Protein AF-A0A442BG84-F1 (afdb_monomer)

pLDDT: mean 84.51, std 11.94, range [45.62, 96.44]

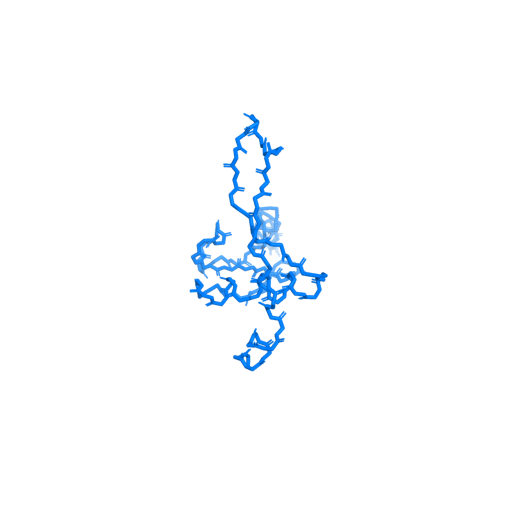Sequence (93 aa):
MNDLLQNSTMMSLGFDYLGPNQTKRMVLRPRSLFDLMCAEVALAADVDAALTSCENCSKLFYTGHLTGRRSTARYCSDRCRAAANRRLSGGGR

Nearest PDB structures (foldseek):
  7dd5-assembly1_A  TM=4.378E-01  e=8.026E+00  Gallus gallus
  8ugj-assembly1_3Q  TM=3.438E-01  e=3.503E+00  Sus scrofa

Foldseek 3Di:
DVVCLVVQQPWDWDWDQCPVVSDIDIDTHHPDPSNVVSVVVVVCVVQVWDWDAAPQPRDIDTEGPPRPHHNPDRHPDPVSVVVVVCVVVVPPD

Mean predicted aligned error: 8.51 Å

Secondary structure (DSSP, 8-state):
-HHHHHHH--EEEEEESSSGGG--EEEEEESSHHHHHHHHHHHHHHTTPEEEE-TTT--EEEEBTTTTB-TT---SSHHHHHHHHHHHHH---

Radius of gyration: 19.1 Å; Cα contacts (8 Å, |Δi|>4): 118; chains: 1; bounding box: 49×33×45 Å

Structure (mmCIF, N/CA/C/O backbone):
data_AF-A0A442BG84-F1
#
_entry.id   AF-A0A442BG84-F1
#
loop_
_atom_site.group_PDB
_atom_site.id
_atom_site.type_symbol
_atom_site.label_atom_id
_atom_site.label_alt_id
_atom_site.label_comp_id
_atom_site.label_asym_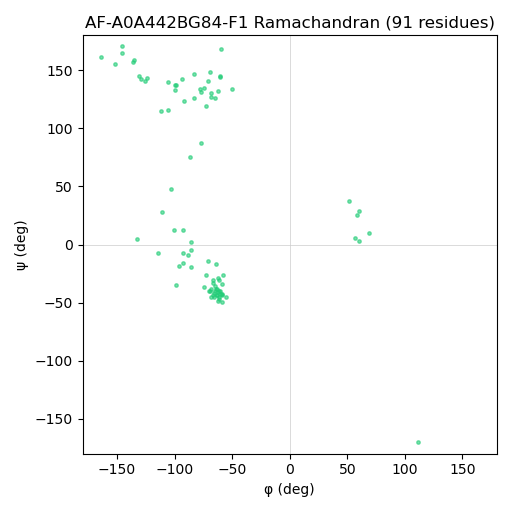id
_atom_site.label_entity_id
_atom_site.label_seq_id
_atom_site.pdbx_PDB_ins_code
_atom_site.Cartn_x
_atom_site.Cartn_y
_atom_site.Cartn_z
_atom_site.occupancy
_atom_site.B_iso_or_equiv
_atom_site.auth_seq_id
_atom_site.auth_comp_id
_atom_site.auth_asym_id
_atom_site.auth_atom_id
_atom_site.pdbx_PDB_model_num
ATOM 1 N N . MET A 1 1 ? -11.696 -12.723 -1.957 1.00 53.31 1 MET A N 1
ATOM 2 C CA . MET A 1 1 ? -11.206 -11.484 -1.304 1.00 53.31 1 MET A CA 1
ATOM 3 C C . MET A 1 1 ? -12.321 -10.801 -0.517 1.00 53.31 1 MET A C 1
ATOM 5 O O . MET A 1 1 ? -12.091 -10.495 0.643 1.00 53.31 1 MET A O 1
ATOM 9 N N . ASN A 1 2 ? -13.530 -10.673 -1.083 1.00 56.09 2 ASN A N 1
ATOM 10 C CA . ASN A 1 2 ? -14.705 -10.148 -0.369 1.00 56.09 2 ASN A CA 1
ATOM 11 C C . ASN A 1 2 ? -15.044 -10.901 0.934 1.00 56.09 2 ASN A C 1
ATOM 13 O O . ASN A 1 2 ? -15.197 -10.256 1.964 1.00 56.09 2 ASN A O 1
ATOM 17 N N . ASP A 1 3 ? -15.045 -12.239 0.941 1.00 57.41 3 ASP A N 1
ATOM 18 C CA . ASP A 1 3 ? -15.417 -13.013 2.147 1.00 57.41 3 ASP A CA 1
ATOM 19 C C . ASP A 1 3 ? -14.427 -12.869 3.319 1.00 57.41 3 ASP A C 1
ATOM 21 O O . ASP A 1 3 ? -14.813 -12.912 4.487 1.00 57.41 3 ASP A O 1
ATOM 25 N N . LEU A 1 4 ? -13.138 -12.660 3.020 1.00 57.38 4 LEU A N 1
ATOM 26 C CA . LEU A 1 4 ? -12.110 -12.410 4.038 1.00 57.38 4 LEU A CA 1
ATOM 27 C C . LEU A 1 4 ? -12.297 -11.034 4.682 1.00 57.38 4 LEU A C 1
ATOM 29 O O . LEU A 1 4 ? -12.151 -10.904 5.894 1.00 57.38 4 LEU A O 1
ATOM 33 N N . LEU A 1 5 ? -12.652 -10.017 3.896 1.00 57.91 5 LEU A N 1
ATOM 34 C CA . LEU A 1 5 ? -12.880 -8.667 4.408 1.00 57.91 5 LEU A CA 1
ATOM 35 C C . LEU A 1 5 ? -14.209 -8.553 5.164 1.00 57.91 5 LEU A C 1
ATOM 37 O O . LEU A 1 5 ? -14.249 -7.885 6.196 1.00 57.91 5 LEU A O 1
ATOM 41 N N . GLN A 1 6 ? -15.256 -9.252 4.715 1.00 61.16 6 GLN A N 1
ATOM 42 C CA . GLN A 1 6 ? -16.577 -9.240 5.353 1.00 61.16 6 GLN A CA 1
ATOM 43 C C . GLN A 1 6 ? -16.569 -9.837 6.767 1.00 61.16 6 GLN A C 1
ATOM 45 O O . GLN A 1 6 ? -17.251 -9.319 7.646 1.00 61.16 6 GLN A O 1
ATOM 50 N N . ASN A 1 7 ? -15.760 -10.872 7.017 1.00 56.44 7 ASN A N 1
ATOM 51 C CA . ASN A 1 7 ? -15.710 -11.536 8.325 1.00 56.44 7 ASN A CA 1
ATOM 52 C C . ASN A 1 7 ? -14.631 -10.983 9.276 1.00 56.44 7 ASN A C 1
ATOM 54 O O . ASN A 1 7 ? -14.692 -11.240 10.478 1.00 56.44 7 ASN A O 1
ATOM 58 N N . SER A 1 8 ? -13.651 -10.224 8.767 1.00 57.78 8 SER A N 1
ATOM 59 C CA . SER A 1 8 ? -12.431 -9.876 9.525 1.00 57.78 8 SER A CA 1
ATOM 60 C C . SER A 1 8 ? -12.273 -8.390 9.854 1.00 57.78 8 SER A C 1
ATOM 62 O O . SER A 1 8 ? -11.367 -8.024 10.596 1.00 57.78 8 SER A O 1
ATOM 64 N N . THR A 1 9 ? -13.132 -7.507 9.338 1.00 63.19 9 THR A N 1
ATOM 65 C CA . THR A 1 9 ? -13.009 -6.050 9.545 1.00 63.19 9 THR A CA 1
ATOM 66 C C . THR A 1 9 ? -13.999 -5.511 10.576 1.00 63.19 9 THR A C 1
ATOM 68 O O . THR A 1 9 ? -14.649 -4.487 10.384 1.00 63.19 9 THR A O 1
ATOM 71 N N . MET A 1 10 ? -14.111 -6.163 11.732 1.00 70.31 10 MET A N 1
ATOM 72 C CA . MET A 1 10 ? -14.831 -5.555 12.856 1.00 70.31 10 MET A CA 1
ATOM 73 C C . MET A 1 10 ? -13.928 -4.500 13.513 1.00 70.31 10 MET A C 1
ATOM 75 O O . MET A 1 10 ? -13.183 -4.763 14.460 1.00 70.31 10 MET A O 1
ATOM 79 N N . MET A 1 11 ? -14.005 -3.288 12.979 1.00 81.12 11 MET A N 1
ATOM 80 C CA . MET A 1 11 ? -13.443 -2.081 13.574 1.00 81.12 11 MET A CA 1
ATOM 81 C C . MET A 1 11 ? -14.517 -1.381 14.405 1.00 81.12 11 MET A C 1
ATOM 83 O O . MET A 1 11 ? -15.685 -1.350 14.021 1.00 81.12 11 MET A O 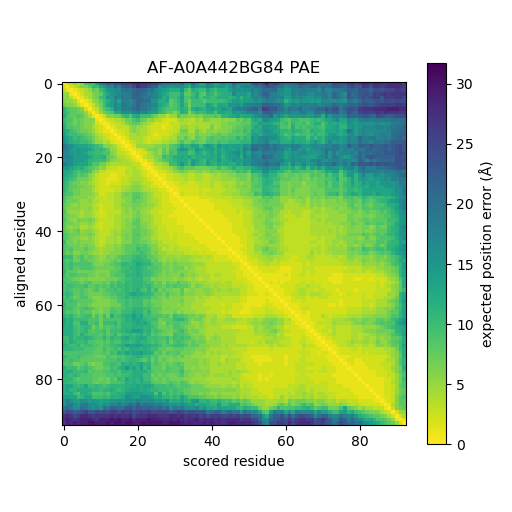1
ATOM 87 N N . SER A 1 12 ? -14.137 -0.813 15.548 1.00 85.81 12 SER A N 1
ATOM 88 C CA . SER A 1 12 ? -15.045 0.006 16.350 1.00 85.81 12 SER A CA 1
ATOM 89 C C . SER A 1 12 ? -14.809 1.487 16.086 1.00 85.81 12 SER A C 1
ATOM 91 O O . SER A 1 12 ? -13.673 1.957 15.996 1.00 85.81 12 SER A O 1
ATOM 93 N N . LEU A 1 13 ? -15.901 2.238 15.967 1.00 87.06 13 LEU A N 1
ATOM 94 C CA . LEU A 1 13 ? -15.840 3.690 15.943 1.00 87.06 13 LEU A CA 1
ATOM 95 C C . LEU A 1 13 ? -15.570 4.193 17.364 1.00 87.06 13 LEU A C 1
ATOM 97 O O . LEU A 1 13 ? -16.205 3.754 18.322 1.00 87.06 13 LEU A O 1
ATOM 101 N N . GLY A 1 14 ? -14.650 5.136 17.510 1.00 87.31 14 GLY A N 1
ATOM 102 C CA . GLY A 1 14 ? -14.391 5.791 18.781 1.00 87.31 14 GLY A CA 1
ATOM 103 C C . GLY A 1 14 ? -13.997 7.244 18.597 1.00 87.31 14 GLY A C 1
ATOM 104 O O . GLY A 1 14 ? -13.729 7.705 17.491 1.00 87.31 14 GLY A O 1
ATOM 105 N N . PHE A 1 15 ? -13.925 7.964 19.710 1.00 87.62 15 PHE A N 1
ATOM 106 C CA . PHE A 1 15 ? -13.344 9.297 19.743 1.00 87.62 15 PHE A CA 1
ATOM 107 C C . PHE A 1 15 ? -11.977 9.237 20.417 1.00 87.62 15 PHE A C 1
ATOM 109 O O . PHE A 1 15 ? -11.758 8.490 21.378 1.00 87.62 15 PHE A O 1
ATOM 116 N N . ASP A 1 16 ? -11.041 9.991 19.865 1.00 85.94 16 ASP A N 1
ATOM 117 C CA . ASP A 1 16 ? -9.763 10.298 20.477 1.00 85.94 16 ASP A CA 1
ATOM 118 C C . ASP A 1 16 ? -9.758 11.788 20.823 1.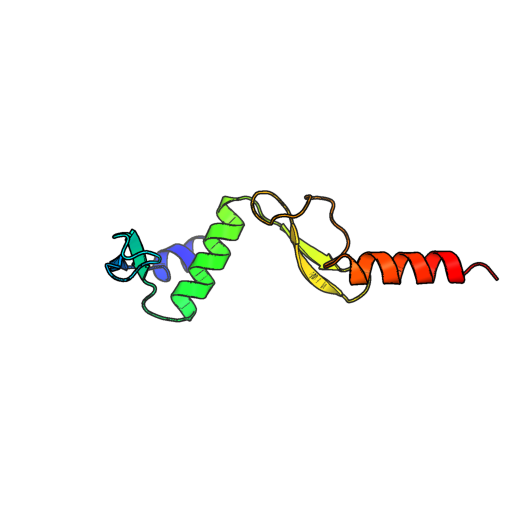00 85.94 16 ASP A C 1
ATOM 120 O O . ASP A 1 16 ? -9.866 12.653 19.952 1.00 85.94 16 ASP A O 1
ATOM 124 N N . TYR A 1 17 ? -9.706 12.060 22.123 1.00 84.06 17 TYR A N 1
ATOM 125 C CA . TYR A 1 17 ? -9.735 13.404 22.697 1.00 84.06 17 TYR A CA 1
ATOM 126 C C . TYR A 1 17 ? -8.326 13.970 22.915 1.00 84.06 17 TYR A C 1
ATOM 128 O O . TYR A 1 17 ? -8.189 15.138 23.267 1.00 84.06 17 TYR A O 1
ATOM 136 N N . LEU A 1 18 ? -7.289 13.152 22.704 1.00 84.19 18 LEU A N 1
ATOM 137 C CA . LEU A 1 18 ? -5.880 13.506 22.876 1.00 84.19 18 LEU A CA 1
ATOM 138 C C . LEU A 1 18 ? -5.152 13.556 21.524 1.00 84.19 18 LEU A C 1
ATOM 140 O O . LEU A 1 18 ? -3.945 13.323 21.448 1.00 84.19 18 LEU A O 1
ATOM 144 N N . GLY A 1 19 ? -5.884 13.854 20.446 1.00 77.12 19 GL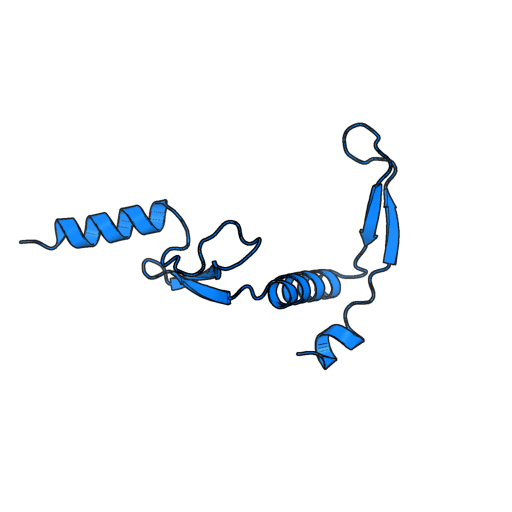Y A N 1
ATOM 145 C CA . GLY A 1 19 ? -5.296 14.058 19.128 1.00 77.12 19 GLY A CA 1
ATOM 146 C C . GLY A 1 19 ? -4.275 15.210 19.116 1.00 77.12 19 GLY A C 1
ATOM 147 O O . GLY A 1 19 ? -4.201 15.999 20.066 1.00 77.12 19 GLY A O 1
ATOM 148 N N . PRO A 1 20 ? -3.490 15.358 18.033 1.00 79.25 20 PRO A N 1
ATOM 149 C CA . PRO A 1 20 ? -2.573 16.486 17.874 1.00 79.25 20 PRO A CA 1
ATOM 150 C C . PRO A 1 20 ? -3.299 17.816 18.132 1.00 79.25 20 PRO A C 1
ATOM 152 O O . PRO A 1 20 ? -4.416 18.017 17.651 1.00 79.25 20 PRO A O 1
ATOM 155 N N . ASN A 1 21 ? -2.691 18.708 18.916 1.00 83.88 21 ASN A N 1
ATOM 156 C CA . ASN A 1 21 ? -3.274 19.992 19.338 1.00 83.88 21 ASN A CA 1
ATOM 157 C C . ASN A 1 21 ? -4.584 19.883 20.151 1.00 83.88 21 ASN A C 1
ATOM 159 O O . ASN A 1 21 ? -5.411 20.787 20.084 1.00 83.88 21 ASN A O 1
ATOM 163 N N . GLN A 1 22 ? -4.793 18.789 20.900 1.00 82.38 22 GLN A N 1
ATOM 164 C CA . GLN A 1 22 ? -6.017 18.538 21.689 1.00 82.38 22 GLN A CA 1
ATOM 165 C C . GLN A 1 22 ? -7.303 18.535 20.848 1.00 82.38 22 GLN A C 1
ATOM 167 O O . GLN A 1 22 ? -8.404 18.809 21.331 1.00 82.38 22 GLN A O 1
ATOM 172 N N . THR A 1 23 ? -7.175 18.225 19.560 1.00 84.69 23 THR A N 1
ATOM 173 C CA . THR A 1 23 ? -8.327 18.155 18.668 1.00 84.69 23 THR A CA 1
ATOM 174 C C . THR A 1 23 ? -9.084 16.851 18.899 1.00 84.69 23 THR A C 1
ATOM 176 O O . THR A 1 23 ? -8.504 15.762 18.941 1.00 84.69 23 THR A O 1
ATOM 179 N N . LYS A 1 24 ? -10.408 16.959 19.057 1.00 85.94 24 LYS A N 1
ATOM 180 C CA . LYS A 1 24 ? -11.297 15.797 19.128 1.00 85.94 24 LYS A CA 1
ATOM 181 C C . LYS A 1 24 ? -11.406 15.204 17.731 1.00 85.94 24 LYS A C 1
ATOM 183 O O . LYS A 1 24 ? -11.881 15.879 16.820 1.00 85.94 24 LYS A O 1
ATOM 188 N N . ARG A 1 25 ? -10.996 13.950 17.563 1.00 88.62 25 ARG A N 1
ATOM 189 C CA . ARG A 1 25 ? -11.083 13.245 16.280 1.00 88.62 25 ARG A CA 1
ATOM 190 C C . ARG A 1 25 ? -11.860 11.948 16.420 1.00 88.62 25 ARG A C 1
ATOM 192 O O . ARG A 1 25 ? -11.759 11.248 17.425 1.00 88.62 25 ARG A O 1
ATOM 199 N N . MET A 1 26 ? -12.631 11.631 15.391 1.00 89.12 26 MET A N 1
ATOM 200 C CA . MET A 1 26 ? -13.225 10.313 15.230 1.00 89.12 26 MET A CA 1
ATOM 201 C C . MET A 1 26 ? -12.145 9.363 14.704 1.00 89.12 26 MET A C 1
ATOM 203 O O . MET A 1 26 ? -11.391 9.721 13.801 1.00 89.12 26 MET A O 1
ATOM 207 N N . VAL A 1 27 ? -12.039 8.178 15.297 1.00 88.88 27 VAL A N 1
ATOM 208 C CA . VAL A 1 27 ? -11.050 7.159 14.937 1.00 88.88 27 VAL A CA 1
ATOM 209 C C . VAL A 1 27 ? -11.729 5.810 14.750 1.00 88.88 27 VAL A C 1
ATOM 211 O O . VAL A 1 27 ? -12.666 5.470 15.472 1.00 88.88 27 VAL A O 1
ATOM 214 N N . LEU A 1 28 ? -11.221 5.027 13.803 1.00 87.94 28 LEU A N 1
ATOM 215 C CA . LEU A 1 28 ? -11.522 3.605 13.685 1.00 87.94 28 LEU A CA 1
ATOM 216 C C . LEU A 1 28 ? -10.463 2.830 14.464 1.00 87.94 28 LEU A C 1
ATOM 218 O O . LEU A 1 28 ? -9.266 2.996 14.225 1.00 87.94 28 LEU A O 1
ATOM 222 N N . ARG A 1 29 ? -10.897 2.014 15.426 1.00 88.12 29 ARG A N 1
ATOM 223 C CA . ARG A 1 29 ? -10.011 1.172 16.229 1.00 88.12 29 ARG A CA 1
ATOM 224 C C . ARG A 1 29 ? -10.136 -0.286 15.778 1.00 88.12 29 ARG A C 1
ATOM 226 O O . ARG A 1 29 ? -11.211 -0.870 15.934 1.00 88.12 29 ARG A O 1
ATOM 233 N N . PRO A 1 30 ? -9.066 -0.891 15.234 1.00 89.12 30 PRO A N 1
ATOM 234 C CA . PRO A 1 30 ? -9.036 -2.329 15.004 1.00 89.12 30 PRO A CA 1
ATOM 235 C C . PRO A 1 30 ? -8.965 -3.059 16.350 1.00 89.12 30 PRO A C 1
ATOM 237 O O . PRO A 1 30 ? -8.385 -2.548 17.311 1.00 89.12 30 PRO A O 1
ATOM 240 N N . ARG A 1 31 ? -9.542 -4.262 16.437 1.00 88.31 31 ARG A N 1
ATOM 241 C CA . ARG A 1 31 ? -9.490 -5.072 17.670 1.00 88.31 31 ARG A CA 1
ATOM 242 C C . ARG A 1 31 ? -8.229 -5.926 17.751 1.00 88.31 31 ARG A C 1
ATOM 244 O O . ARG A 1 31 ? -7.856 -6.369 18.83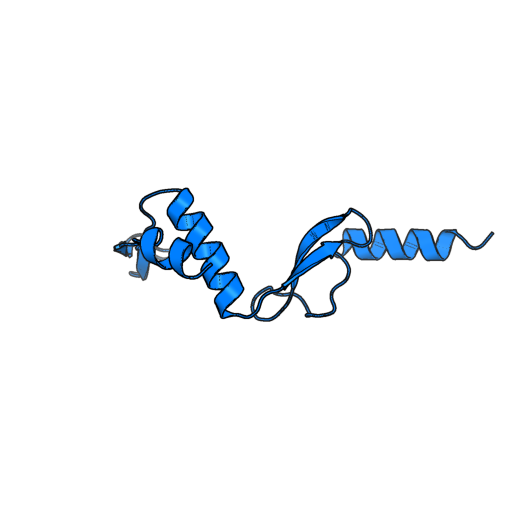3 1.00 88.31 31 ARG A O 1
ATOM 251 N N . SER A 1 32 ? -7.574 -6.146 16.615 1.00 87.19 32 SER A N 1
ATOM 252 C CA . SER A 1 32 ? -6.351 -6.928 16.499 1.00 87.19 32 SER A CA 1
ATOM 253 C C . SER A 1 32 ? -5.434 -6.355 15.413 1.00 87.19 32 SER A C 1
ATOM 255 O O . SER A 1 32 ? -5.865 -5.584 14.554 1.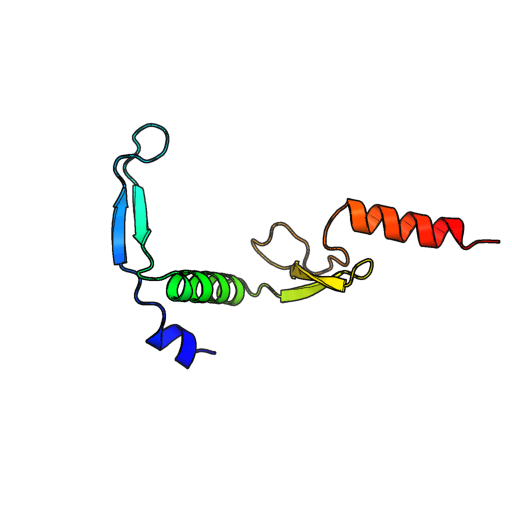00 87.19 32 SER A O 1
ATOM 257 N N . LEU A 1 33 ? -4.162 -6.765 15.416 1.00 89.25 33 LEU A N 1
ATOM 258 C CA . LEU A 1 33 ? -3.241 -6.464 14.312 1.00 89.25 33 LEU A CA 1
ATOM 259 C C . LEU A 1 33 ? -3.712 -7.079 12.989 1.00 89.25 33 LEU A C 1
ATOM 261 O O . LEU A 1 33 ? -3.468 -6.516 11.927 1.00 89.25 33 LEU A O 1
ATOM 265 N N . PHE A 1 34 ? -4.401 -8.218 13.047 1.00 87.56 34 PHE A N 1
ATOM 266 C CA . PHE A 1 34 ? -4.941 -8.870 11.862 1.00 87.56 34 PHE A CA 1
ATOM 267 C C . PHE A 1 34 ? -6.053 -8.033 11.216 1.00 87.56 34 PHE A C 1
ATOM 269 O O . PHE A 1 34 ? -6.029 -7.824 10.004 1.00 87.56 34 PHE A O 1
ATOM 276 N N . ASP A 1 35 ? -6.961 -7.477 12.024 1.00 85.75 35 ASP A N 1
ATOM 277 C CA . ASP A 1 35 ? -8.030 -6.583 11.560 1.00 85.75 35 ASP A CA 1
ATOM 278 C C . ASP A 1 35 ? -7.429 -5.333 10.896 1.00 85.75 35 ASP A C 1
ATOM 280 O O . ASP A 1 35 ? -7.911 -4.891 9.853 1.00 85.75 35 ASP A O 1
ATOM 284 N N . LEU A 1 36 ? -6.344 -4.791 11.471 1.00 88.06 36 LEU A N 1
ATOM 285 C CA . LEU A 1 36 ? -5.618 -3.654 10.901 1.00 88.06 36 LEU A CA 1
ATOM 286 C C . LEU A 1 36 ? -5.022 -3.997 9.528 1.00 88.06 36 LEU A C 1
ATOM 288 O O . LEU A 1 36 ? -5.235 -3.252 8.577 1.00 88.06 36 LEU A O 1
ATOM 292 N N . MET A 1 37 ? -4.326 -5.131 9.398 1.00 89.25 37 MET A N 1
ATOM 293 C CA . MET A 1 37 ? -3.758 -5.556 8.111 1.00 89.25 37 MET A CA 1
ATOM 294 C C . MET A 1 37 ? -4.845 -5.783 7.053 1.00 89.25 37 MET A C 1
ATOM 296 O O . MET A 1 37 ? -4.679 -5.391 5.899 1.00 89.25 37 MET A O 1
ATOM 300 N N . CYS A 1 38 ? -5.980 -6.377 7.434 1.00 88.06 38 CYS A N 1
ATOM 301 C CA . CYS A 1 38 ? -7.116 -6.545 6.527 1.00 88.06 38 CYS A CA 1
ATOM 302 C C . CYS A 1 38 ? -7.669 -5.191 6.063 1.00 88.06 38 CYS A C 1
ATOM 304 O O . CYS A 1 38 ? -7.971 -5.030 4.881 1.00 88.06 38 CYS A O 1
ATOM 306 N N . ALA A 1 39 ? -7.765 -4.214 6.969 1.00 85.94 39 ALA A N 1
ATOM 307 C CA . ALA A 1 39 ? -8.200 -2.860 6.643 1.00 85.94 39 ALA A CA 1
ATOM 308 C C . ALA A 1 39 ? -7.241 -2.165 5.664 1.00 85.94 39 ALA A C 1
ATOM 310 O O . ALA A 1 39 ? -7.696 -1.560 4.698 1.00 85.94 39 ALA A O 1
ATOM 311 N N . GLU A 1 40 ? -5.925 -2.286 5.860 1.00 86.81 40 GLU A N 1
ATOM 312 C CA . GLU A 1 40 ? -4.926 -1.729 4.936 1.00 86.81 40 GLU A CA 1
ATOM 313 C C . GLU A 1 40 ? -5.058 -2.315 3.524 1.00 86.81 40 GLU A C 1
ATOM 315 O O . GLU A 1 40 ? -5.019 -1.580 2.537 1.00 86.81 40 GLU A O 1
ATOM 320 N N . VAL A 1 41 ? -5.266 -3.631 3.421 1.00 86.25 41 VAL A N 1
ATOM 321 C CA . VAL A 1 41 ? -5.484 -4.310 2.136 1.00 86.25 41 VAL A CA 1
ATOM 322 C C . VAL A 1 41 ? -6.799 -3.870 1.489 1.00 86.25 41 VAL A C 1
ATOM 324 O O . VAL A 1 41 ? -6.829 -3.637 0.282 1.00 86.25 41 VAL A O 1
ATOM 327 N N . ALA A 1 42 ? -7.873 -3.730 2.271 1.00 85.19 42 ALA A N 1
ATOM 328 C CA . ALA A 1 42 ? -9.160 -3.245 1.776 1.00 85.19 42 ALA A CA 1
ATOM 329 C C . ALA A 1 42 ? -9.052 -1.819 1.222 1.00 85.19 42 ALA A C 1
ATOM 331 O O . ALA A 1 42 ? -9.523 -1.560 0.121 1.00 85.19 42 ALA A O 1
ATOM 332 N N . LEU A 1 43 ? -8.375 -0.922 1.944 1.00 84.88 43 LEU A N 1
ATOM 333 C CA . LEU A 1 43 ? -8.149 0.457 1.507 1.00 84.88 43 LEU A CA 1
ATOM 334 C C . LEU A 1 43 ? -7.299 0.525 0.236 1.00 84.88 43 LEU A C 1
ATOM 336 O O . LEU A 1 43 ? -7.566 1.347 -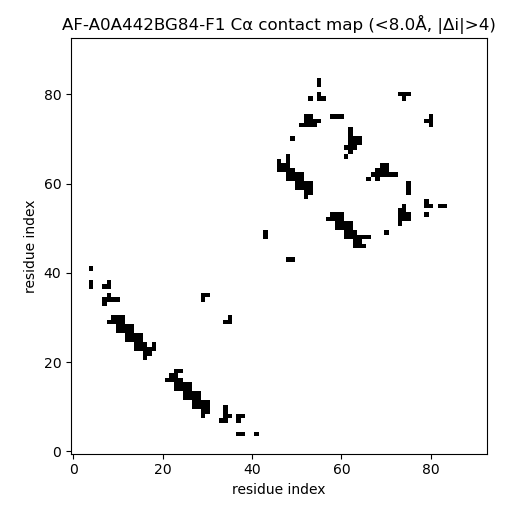0.632 1.00 84.88 43 LEU A O 1
ATOM 340 N N . ALA A 1 44 ? -6.290 -0.341 0.103 1.00 86.56 44 ALA A N 1
ATOM 341 C CA . ALA A 1 44 ? -5.506 -0.436 -1.126 1.00 86.56 44 ALA A CA 1
ATOM 342 C C . ALA A 1 44 ? -6.357 -0.926 -2.312 1.00 86.56 44 ALA A C 1
ATOM 344 O O . ALA A 1 44 ? -6.215 -0.409 -3.418 1.00 86.56 44 ALA A O 1
ATOM 345 N N . ALA A 1 45 ? -7.249 -1.893 -2.084 1.00 85.81 45 ALA A N 1
ATOM 346 C CA . ALA A 1 45 ? -8.154 -2.402 -3.111 1.00 85.81 45 ALA A CA 1
ATOM 347 C C . ALA A 1 45 ? -9.210 -1.366 -3.536 1.00 85.81 45 ALA A C 1
ATOM 349 O O . ALA A 1 45 ? -9.493 -1.260 -4.721 1.00 85.81 45 ALA A O 1
ATOM 350 N N . ASP A 1 46 ? -9.745 -0.583 -2.595 1.00 86.81 46 ASP A N 1
ATOM 351 C CA . ASP A 1 46 ? -10.775 0.440 -2.846 1.00 86.81 46 ASP A CA 1
ATOM 352 C C . ASP A 1 46 ? -10.295 1.563 -3.782 1.00 86.81 46 ASP A C 1
ATOM 354 O O . ASP A 1 46 ? -11.073 2.149 -4.528 1.00 86.81 46 ASP A O 1
ATOM 358 N N . VAL A 1 47 ? -8.989 1.844 -3.777 1.00 88.75 47 VAL A N 1
ATOM 359 C CA . VAL A 1 47 ? -8.369 2.893 -4.606 1.00 88.75 47 VAL A CA 1
ATOM 360 C C . VAL A 1 47 ? -7.685 2.340 -5.861 1.00 88.75 47 VAL A C 1
ATOM 362 O O . VAL A 1 47 ? -6.887 3.045 -6.487 1.00 88.75 47 VAL A O 1
ATOM 365 N N . ASP A 1 48 ? -7.946 1.072 -6.196 1.00 88.25 48 ASP A N 1
ATOM 366 C CA . ASP A 1 48 ? -7.310 0.336 -7.293 1.00 88.25 48 ASP A CA 1
ATOM 367 C C . ASP A 1 48 ? -5.770 0.407 -7.250 1.00 88.25 48 ASP A C 1
ATOM 369 O O . ASP A 1 48 ? -5.084 0.515 -8.276 1.00 88.25 48 ASP A O 1
ATOM 373 N N . ALA A 1 49 ? -5.185 0.372 -6.047 1.00 91.19 49 ALA A N 1
ATOM 374 C CA . ALA A 1 49 ? -3.739 0.317 -5.910 1.00 91.19 49 ALA A CA 1
ATOM 375 C C . ALA A 1 49 ? -3.215 -1.040 -6.398 1.00 91.19 49 ALA A C 1
ATOM 377 O O . ALA A 1 49 ? -3.650 -2.107 -5.965 1.00 91.19 49 ALA A O 1
ATOM 378 N N . ALA A 1 50 ? -2.205 -1.001 -7.261 1.00 90.38 50 ALA A N 1
ATOM 379 C CA . ALA A 1 50 ? -1.554 -2.182 -7.801 1.00 90.38 50 ALA A CA 1
ATOM 380 C C . ALA A 1 50 ? -0.244 -2.471 -7.064 1.00 90.38 50 ALA A C 1
ATOM 382 O O . ALA A 1 50 ? 0.598 -1.583 -6.875 1.00 90.38 50 ALA A O 1
ATOM 383 N N . LEU A 1 51 ? -0.046 -3.733 -6.691 1.00 91.44 51 LEU A N 1
ATOM 384 C CA . LEU A 1 51 ? 1.215 -4.231 -6.152 1.00 91.44 51 LEU A CA 1
ATOM 385 C C . LEU A 1 51 ? 2.166 -4.578 -7.305 1.00 91.44 51 LEU A C 1
ATOM 387 O O . LEU A 1 51 ? 1.823 -5.360 -8.186 1.00 91.44 51 LEU A O 1
ATOM 391 N N . THR A 1 52 ? 3.373 -4.019 -7.289 1.00 93.62 52 THR A N 1
ATOM 392 C CA . THR A 1 52 ? 4.400 -4.251 -8.315 1.00 93.62 52 THR A CA 1
ATOM 393 C C . THR A 1 52 ? 5.771 -4.491 -7.682 1.00 93.62 52 THR A C 1
ATOM 395 O O . THR A 1 52 ? 6.014 -4.125 -6.530 1.00 93.62 52 THR A O 1
ATO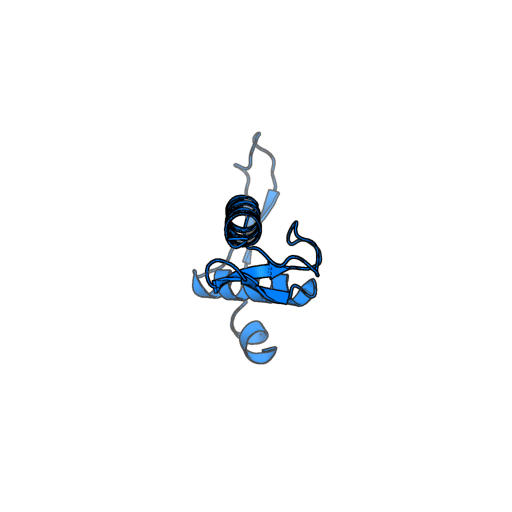M 398 N N . SER A 1 53 ? 6.683 -5.127 -8.415 1.00 96.31 53 SER A N 1
ATOM 399 C CA . SER A 1 53 ? 8.049 -5.422 -7.976 1.00 96.31 53 SER A CA 1
ATOM 400 C C . SER A 1 53 ? 9.054 -4.419 -8.537 1.00 96.31 53 SER A C 1
ATOM 402 O O . SER A 1 53 ? 9.034 -4.096 -9.721 1.00 96.31 53 SER A O 1
ATOM 404 N N . CYS A 1 54 ? 9.989 -3.962 -7.704 1.00 96.44 54 CYS A N 1
ATOM 405 C CA . CYS A 1 54 ? 11.060 -3.058 -8.123 1.00 96.44 54 CYS A CA 1
ATOM 406 C C . CYS A 1 54 ? 12.015 -3.718 -9.122 1.00 96.44 54 CYS A C 1
ATOM 408 O O . CYS A 1 54 ? 12.649 -4.714 -8.784 1.00 96.44 54 CYS A O 1
ATOM 410 N N . GLU A 1 55 ? 12.242 -3.091 -10.277 1.00 95.25 55 GLU A N 1
ATOM 411 C CA . GLU A 1 55 ? 13.160 -3.609 -11.309 1.00 95.25 55 GLU A CA 1
ATOM 412 C C . GLU A 1 55 ? 14.636 -3.683 -10.851 1.00 95.25 55 GLU A C 1
ATOM 414 O O . GLU A 1 55 ? 15.442 -4.380 -11.456 1.00 95.25 55 GLU A O 1
ATOM 419 N N . ASN A 1 56 ? 15.019 -2.987 -9.770 1.00 94.62 56 ASN A N 1
ATOM 420 C CA . ASN A 1 56 ? 16.403 -2.975 -9.270 1.00 94.62 56 ASN A CA 1
ATOM 421 C C . ASN A 1 56 ? 16.667 -3.928 -8.089 1.00 94.62 56 ASN A C 1
ATOM 423 O O . ASN A 1 56 ? 17.783 -4.428 -7.953 1.00 94.62 56 ASN A O 1
ATOM 427 N N . CYS A 1 57 ? 15.696 -4.109 -7.188 1.00 95.25 57 CYS A N 1
ATOM 428 C CA . CYS A 1 57 ? 15.881 -4.872 -5.942 1.00 95.25 57 CYS A CA 1
ATOM 429 C C . CYS A 1 57 ? 14.771 -5.889 -5.656 1.00 95.25 57 CYS A C 1
ATOM 431 O O . CYS A 1 57 ? 14.749 -6.461 -4.569 1.00 95.25 57 CYS A O 1
ATOM 433 N N . SER A 1 58 ? 13.818 -6.056 -6.574 1.00 95.56 58 SER A N 1
ATOM 434 C CA . SER A 1 58 ? 12.679 -6.980 -6.477 1.00 95.56 58 SER A CA 1
ATOM 435 C C . SER A 1 58 ? 11.725 -6.743 -5.298 1.00 95.56 58 SER A C 1
ATOM 437 O O . SER A 1 58 ? 10.750 -7.471 -5.140 1.00 95.56 58 SER A O 1
ATOM 439 N N . LYS A 1 59 ? 11.944 -5.699 -4.486 1.00 96.00 59 LYS A N 1
ATOM 440 C CA . LYS A 1 59 ? 11.047 -5.322 -3.389 1.00 96.00 59 LYS A CA 1
ATOM 441 C C . LYS A 1 59 ? 9.667 -4.950 -3.934 1.00 96.00 59 LYS A C 1
ATOM 443 O O . LYS A 1 59 ? 9.578 -4.126 -4.847 1.00 96.00 59 LYS A O 1
ATOM 448 N N . LEU A 1 60 ? 8.620 -5.503 -3.326 1.00 94.19 60 LEU A N 1
ATOM 449 C CA . LEU A 1 60 ? 7.232 -5.165 -3.629 1.00 94.19 60 LEU A CA 1
ATOM 450 C C . LEU A 1 60 ? 6.883 -3.758 -3.131 1.00 94.19 60 LEU A C 1
ATOM 452 O O . LEU A 1 60 ? 7.326 -3.329 -2.060 1.00 94.19 60 LEU A O 1
ATOM 456 N N . PHE A 1 61 ? 6.103 -3.027 -3.920 1.00 93.25 61 PHE A N 1
ATOM 457 C CA . PHE A 1 61 ? 5.584 -1.714 -3.566 1.00 93.25 61 PHE A CA 1
ATOM 458 C C . PHE A 1 61 ? 4.256 -1.421 -4.267 1.00 93.25 61 PHE A C 1
ATOM 460 O O . PHE A 1 61 ? 3.976 -1.968 -5.330 1.00 93.25 61 PHE A O 1
ATOM 467 N N . TYR A 1 62 ? 3.456 -0.533 -3.677 1.00 92.38 62 TYR A N 1
ATOM 468 C CA . TYR A 1 62 ? 2.187 -0.097 -4.254 1.00 92.38 62 TYR A CA 1
ATOM 469 C C . TYR A 1 62 ? 2.369 1.017 -5.286 1.00 92.38 62 TYR A C 1
ATOM 471 O O . TYR A 1 62 ? 3.247 1.873 -5.153 1.00 92.38 62 TYR A O 1
ATOM 479 N N . THR A 1 63 ? 1.511 1.015 -6.297 1.00 93.38 63 THR A N 1
ATOM 480 C CA . THR A 1 63 ? 1.374 2.046 -7.331 1.00 93.38 63 THR A CA 1
ATOM 481 C C . THR A 1 63 ? -0.099 2.336 -7.564 1.00 93.38 63 THR A C 1
ATOM 483 O O . THR A 1 63 ? -0.934 1.492 -7.264 1.00 93.38 63 THR A O 1
ATOM 486 N N . GLY A 1 64 ? -0.430 3.511 -8.095 1.00 87.38 64 GLY A N 1
ATOM 487 C CA . GLY A 1 64 ? -1.823 3.891 -8.346 1.00 87.38 64 GLY A CA 1
ATOM 488 C C . GLY A 1 64 ? -2.300 5.014 -7.432 1.00 87.38 64 GLY A C 1
ATOM 489 O O . GLY A 1 64 ? -1.498 5.676 -6.761 1.00 87.38 64 GLY A O 1
ATOM 490 N N . HIS A 1 65 ? -3.603 5.280 -7.454 1.00 87.00 65 HIS A N 1
ATOM 491 C CA . HIS A 1 65 ? -4.190 6.433 -6.778 1.00 87.00 65 HIS A CA 1
ATOM 492 C C . HIS A 1 65 ? -3.947 6.387 -5.258 1.00 87.00 65 HIS A C 1
ATOM 494 O O . HIS A 1 65 ? -3.854 5.318 -4.669 1.00 87.00 65 HIS A O 1
ATOM 500 N N . LEU A 1 66 ? -3.751 7.553 -4.630 1.00 84.00 66 LEU A N 1
ATOM 501 C CA . LEU A 1 66 ? -3.478 7.708 -3.187 1.00 84.00 66 LEU A CA 1
ATOM 502 C C . LEU A 1 66 ? -2.251 6.957 -2.615 1.00 84.00 66 LEU A C 1
ATOM 504 O O . LEU A 1 66 ? -1.967 7.071 -1.428 1.00 84.00 66 LEU A O 1
ATOM 508 N N . THR A 1 67 ? -1.433 6.295 -3.441 1.00 88.06 67 THR A N 1
ATOM 509 C CA . THR A 1 67 ? -0.161 5.667 -3.009 1.00 88.06 67 THR A CA 1
ATOM 510 C C . THR A 1 67 ? 1.034 6.633 -3.007 1.00 88.06 67 THR A C 1
ATOM 512 O O . THR A 1 67 ? 2.156 6.262 -2.653 1.00 88.06 67 THR A O 1
ATOM 515 N N . GLY A 1 68 ? 0.831 7.871 -3.476 1.00 87.19 68 GLY A N 1
ATOM 516 C CA . GLY A 1 68 ? 1.901 8.845 -3.723 1.00 87.19 68 GLY A CA 1
ATOM 517 C C . GLY A 1 68 ? 2.814 8.481 -4.903 1.00 87.19 68 GLY A C 1
ATOM 518 O O . GLY A 1 68 ? 3.860 9.105 -5.090 1.00 87.19 68 GLY A O 1
ATOM 519 N N . ARG A 1 69 ? 2.457 7.463 -5.700 1.00 89.44 69 ARG A N 1
ATOM 520 C CA . ARG A 1 69 ? 3.264 6.957 -6.817 1.00 89.44 69 ARG A CA 1
ATOM 521 C C . ARG A 1 69 ? 2.441 6.854 -8.092 1.00 89.44 69 ARG A C 1
ATOM 523 O O . ARG A 1 69 ? 1.285 6.448 -8.083 1.00 89.44 69 ARG A O 1
ATOM 530 N N . ARG A 1 70 ? 3.080 7.183 -9.217 1.00 90.69 70 ARG A N 1
ATOM 531 C CA . ARG A 1 70 ? 2.504 6.990 -10.556 1.00 90.69 70 ARG A CA 1
ATOM 532 C C . ARG A 1 70 ? 2.221 5.503 -10.789 1.00 90.69 70 ARG A C 1
ATOM 534 O O . ARG A 1 70 ? 3.024 4.667 -10.379 1.00 90.69 70 ARG A O 1
ATOM 541 N N . SER A 1 71 ? 1.139 5.191 -11.500 1.00 89.31 71 SER A N 1
ATOM 542 C CA . SER A 1 71 ? 0.792 3.819 -11.913 1.00 89.31 71 SER A CA 1
ATOM 543 C C . SER A 1 71 ? 1.892 3.147 -12.744 1.00 89.31 71 SER A C 1
ATOM 545 O O . SER A 1 71 ? 2.046 1.936 -12.718 1.00 89.31 71 SER A O 1
ATOM 547 N N . THR A 1 72 ? 2.712 3.939 -13.437 1.00 90.44 72 THR A N 1
ATOM 548 C CA . THR A 1 72 ? 3.839 3.480 -14.262 1.00 90.44 72 THR A CA 1
ATOM 549 C C . THR A 1 72 ? 5.182 3.450 -13.520 1.00 90.44 72 THR A C 1
ATOM 551 O O . THR A 1 72 ? 6.243 3.367 -14.143 1.00 90.44 72 THR A O 1
ATOM 554 N N . ALA A 1 73 ? 5.193 3.575 -12.189 1.00 92.50 73 ALA A N 1
ATOM 555 C CA . ALA A 1 73 ? 6.436 3.567 -11.425 1.00 92.50 73 ALA A CA 1
ATOM 556 C C . ALA A 1 73 ? 7.107 2.181 -11.449 1.00 92.50 73 ALA A C 1
ATOM 558 O O . ALA A 1 73 ? 6.511 1.183 -11.066 1.00 92.50 73 ALA A O 1
ATOM 559 N N . ARG A 1 74 ? 8.387 2.148 -11.842 1.00 94.12 74 ARG A N 1
ATOM 560 C CA . ARG A 1 74 ? 9.207 0.924 -11.976 1.00 94.12 74 ARG A CA 1
ATOM 561 C C . ARG A 1 74 ? 10.088 0.604 -10.766 1.00 94.12 74 ARG A C 1
ATOM 563 O O . ARG A 1 74 ? 10.573 -0.513 -10.601 1.00 94.12 74 ARG A O 1
ATOM 570 N N . TYR A 1 75 ? 10.329 1.598 -9.913 1.00 95.75 75 TYR A N 1
ATOM 571 C CA . TYR A 1 75 ? 11.292 1.506 -8.817 1.00 95.75 75 TYR A CA 1
ATOM 572 C C . TYR A 1 75 ? 10.646 1.849 -7.482 1.00 95.75 75 TYR A C 1
ATOM 574 O O . TYR A 1 75 ? 9.897 2.819 -7.372 1.00 95.75 75 TYR A O 1
ATOM 582 N N . CYS A 1 76 ? 11.011 1.107 -6.434 1.00 94.00 76 CYS A N 1
ATOM 583 C CA . CYS A 1 76 ? 10.439 1.306 -5.105 1.00 94.00 76 CYS A CA 1
ATOM 584 C C . CYS A 1 76 ? 10.897 2.604 -4.411 1.00 94.00 76 CYS A C 1
ATOM 586 O O . CYS A 1 76 ? 10.345 2.956 -3.369 1.00 94.00 76 CYS A O 1
ATOM 588 N N . SER A 1 77 ? 11.946 3.263 -4.914 1.00 93.50 77 SER A N 1
ATOM 589 C CA . SER A 1 77 ? 12.497 4.515 -4.382 1.00 93.50 77 SER A CA 1
ATOM 590 C C . SER A 1 77 ? 13.415 5.204 -5.396 1.00 93.50 77 SER A C 1
ATOM 592 O O . SER A 1 77 ? 13.954 4.556 -6.302 1.00 93.50 77 SER A O 1
ATOM 594 N N . ASP A 1 78 ? 13.671 6.501 -5.198 1.00 92.94 78 ASP A N 1
ATOM 595 C CA . ASP A 1 78 ? 14.624 7.264 -6.016 1.00 92.94 78 ASP A CA 1
ATOM 596 C C . ASP A 1 78 ? 16.040 6.677 -5.964 1.00 92.94 78 ASP A C 1
ATOM 598 O O . ASP A 1 78 ? 16.743 6.653 -6.975 1.00 92.94 78 ASP A O 1
ATOM 602 N N . ARG A 1 79 ? 16.439 6.109 -4.817 1.00 94.25 79 ARG A N 1
ATOM 603 C CA . ARG A 1 79 ? 17.716 5.395 -4.672 1.00 94.25 79 ARG A CA 1
ATOM 604 C C . ARG A 1 79 ? 17.824 4.223 -5.651 1.00 94.25 79 ARG A C 1
ATOM 606 O O . ARG A 1 79 ? 18.874 4.050 -6.266 1.00 94.25 79 ARG A O 1
ATOM 613 N N . CYS A 1 80 ? 16.758 3.433 -5.806 1.00 95.06 80 CYS A N 1
ATOM 614 C CA . CYS A 1 80 ? 16.735 2.312 -6.751 1.00 95.06 80 CYS A CA 1
ATOM 615 C C . CYS A 1 80 ? 16.732 2.790 -8.204 1.00 95.06 80 CYS A C 1
ATOM 617 O O . CYS A 1 80 ? 17.469 2.232 -9.013 1.00 95.06 80 CYS A O 1
ATOM 619 N N . ARG A 1 81 ? 15.993 3.863 -8.515 1.00 94.19 81 ARG A N 1
ATOM 620 C CA . ARG A 1 81 ? 16.014 4.490 -9.845 1.00 94.19 81 ARG A CA 1
ATOM 621 C C . ARG A 1 81 ? 17.424 4.951 -10.227 1.00 94.19 81 ARG A C 1
ATOM 623 O O . ARG A 1 81 ? 17.920 4.618 -11.296 1.00 94.19 81 ARG A O 1
ATOM 630 N N . ALA A 1 82 ? 18.101 5.677 -9.335 1.00 94.62 82 ALA A N 1
ATOM 631 C CA . ALA A 1 82 ? 19.458 6.170 -9.576 1.00 94.62 82 ALA A CA 1
ATOM 632 C C . ALA A 1 82 ? 20.501 5.041 -9.659 1.00 94.62 82 ALA A C 1
ATOM 634 O O . ALA A 1 82 ? 21.492 5.165 -10.375 1.00 94.62 82 ALA A O 1
ATOM 635 N N . ALA A 1 83 ? 20.321 3.946 -8.914 1.00 93.88 83 ALA A N 1
ATOM 636 C CA . ALA A 1 83 ? 21.189 2.773 -9.008 1.00 93.88 83 ALA A CA 1
ATOM 637 C C . ALA A 1 83 ? 21.029 2.050 -10.355 1.00 93.88 83 ALA A C 1
ATOM 639 O O . ALA A 1 83 ? 22.034 1.744 -10.994 1.00 93.88 83 ALA A O 1
ATOM 640 N N . ALA A 1 84 ? 19.790 1.843 -10.811 1.00 92.44 84 ALA A N 1
ATOM 641 C CA . ALA A 1 84 ? 19.509 1.240 -12.110 1.00 92.44 84 ALA A CA 1
ATOM 642 C C . ALA A 1 84 ? 20.077 2.084 -13.261 1.00 92.44 84 ALA A C 1
ATOM 644 O O . ALA A 1 84 ? 20.807 1.560 -14.097 1.00 92.44 84 ALA A O 1
ATOM 645 N N . ASN A 1 85 ? 19.855 3.405 -13.242 1.00 92.56 85 ASN A N 1
ATOM 646 C CA . ASN A 1 85 ? 20.415 4.309 -14.251 1.00 92.56 85 ASN A CA 1
ATOM 647 C C . ASN A 1 85 ? 21.948 4.249 -14.294 1.00 92.56 85 ASN A C 1
ATOM 649 O O . ASN A 1 85 ? 22.525 4.180 -15.372 1.00 92.56 85 ASN A O 1
ATOM 653 N N . ARG A 1 86 ? 22.621 4.209 -13.134 1.00 92.00 86 ARG A N 1
ATOM 654 C CA . ARG A 1 86 ? 24.087 4.075 -13.076 1.00 92.00 86 ARG A CA 1
ATOM 655 C C . ARG A 1 86 ? 24.589 2.756 -13.660 1.00 92.00 86 ARG A C 1
ATOM 657 O O . ARG A 1 86 ? 25.615 2.762 -14.329 1.00 92.00 86 ARG A O 1
ATOM 664 N N . ARG A 1 87 ? 23.882 1.643 -13.432 1.00 87.12 87 ARG A N 1
ATOM 665 C CA . ARG A 1 87 ? 24.221 0.342 -14.040 1.00 87.12 87 ARG A CA 1
ATOM 666 C C . ARG A 1 87 ? 24.105 0.392 -15.562 1.00 87.12 87 ARG A C 1
ATOM 668 O O . ARG A 1 87 ? 25.002 -0.083 -16.244 1.00 87.12 87 ARG A O 1
ATOM 675 N N . LEU A 1 88 ? 23.041 1.010 -16.076 1.00 83.38 88 LEU A N 1
ATOM 676 C CA . LEU A 1 88 ? 22.821 1.163 -17.516 1.00 83.38 88 LEU A CA 1
ATOM 677 C C . LEU A 1 88 ? 23.879 2.065 -18.167 1.00 83.38 88 LEU A C 1
ATOM 679 O O . LEU A 1 88 ? 24.439 1.704 -19.194 1.00 83.38 88 LEU A O 1
ATOM 683 N N . SER A 1 89 ? 24.203 3.205 -17.552 1.00 82.06 89 SER A N 1
ATOM 684 C CA . SER A 1 89 ? 25.219 4.129 -18.076 1.00 82.06 89 SER A CA 1
ATOM 685 C C . SER A 1 89 ? 26.656 3.611 -17.930 1.00 82.06 89 SER A C 1
ATOM 687 O O . SER A 1 89 ? 27.521 4.003 -18.703 1.00 82.06 89 SER A O 1
ATOM 689 N N . GLY A 1 90 ? 26.927 2.747 -16.946 1.00 67.31 90 GLY A N 1
ATOM 690 C CA . GLY A 1 90 ? 28.249 2.156 -16.704 1.00 67.31 90 GLY A CA 1
ATOM 691 C C . GLY A 1 90 ? 28.527 0.858 -17.472 1.00 67.31 90 GLY A C 1
ATOM 692 O O . GLY A 1 90 ? 29.661 0.391 -17.449 1.00 67.31 90 GLY A O 1
ATOM 693 N N . GLY A 1 91 ? 27.517 0.280 -18.134 1.00 58.12 91 GLY A N 1
ATOM 694 C CA . GLY A 1 91 ? 27.626 -0.947 -18.934 1.00 58.12 91 GLY A CA 1
ATOM 695 C C . GLY A 1 91 ? 28.066 -0.734 -20.386 1.00 58.12 91 GLY A C 1
ATOM 696 O O . GLY A 1 91 ? 28.131 -1.696 -21.140 1.00 58.12 91 GLY A O 1
ATOM 697 N N . GLY A 1 92 ? 28.355 0.507 -20.789 1.00 53.72 92 GLY A N 1
ATOM 698 C CA . GLY A 1 92 ? 28.967 0.825 -22.079 1.00 53.72 92 GLY A CA 1
ATOM 699 C C . GLY A 1 92 ? 30.494 0.762 -22.004 1.00 53.72 92 GLY A C 1
ATOM 700 O O . GLY A 1 92 ? 31.142 1.807 -21.942 1.00 53.72 92 GLY A O 1
ATOM 701 N N . ARG A 1 93 ? 31.057 -0.447 -21.973 1.00 45.62 93 ARG A N 1
ATOM 702 C CA . ARG A 1 93 ? 32.432 -0.748 -22.394 1.00 45.62 93 ARG A CA 1
ATOM 703 C C . ARG A 1 93 ? 32.425 -2.037 -23.190 1.00 45.62 93 ARG A C 1
ATOM 705 O O . ARG A 1 93 ? 31.796 -2.997 -22.695 1.00 45.62 93 ARG A O 1
#

Solvent-accessible surface area (backbone atoms only — not comparable to full-atom values): 5528 Å² total; per-residue (Å²): 111,67,71,61,51,74,76,45,58,72,56,44,83,45,76,38,67,79,35,82,92,62,37,74,40,82,42,79,42,56,82,44,73,65,27,43,54,52,47,54,53,49,56,36,55,76,47,63,40,42,80,43,60,14,80,69,76,61,47,75,39,68,19,21,58,94,57,88,36,57,71,83,63,55,46,76,41,71,69,42,46,54,51,46,53,51,54,62,70,67,62,79,121